Protein AF-A0A7J7N6B2-F1 (afdb_monomer)

Radius of gyration: 15.83 Å; Cα contacts (8 Å, |Δi|>4): 135; chains: 1; bounding box: 40×40×32 Å

pLDDT: mean 85.37, std 15.85, range [41.22, 98.69]

Structure (mmCIF, N/CA/C/O backbone):
data_AF-A0A7J7N6B2-F1
#
_entry.id   AF-A0A7J7N6B2-F1
#
loop_
_atom_site.group_PDB
_atom_site.id
_atom_site.type_symbol
_atom_site.label_atom_id
_atom_site.label_alt_id
_atom_site.label_comp_id
_atom_site.label_asym_id
_atom_site.label_entity_id
_atom_site.label_seq_id
_atom_site.pdbx_PDB_ins_code
_atom_site.Cartn_x
_atom_site.Cartn_y
_atom_site.Cartn_z
_atom_site.occupancy
_atom_site.B_iso_or_equiv
_atom_site.auth_seq_id
_atom_site.auth_comp_id
_atom_site.auth_asym_id
_atom_site.auth_atom_id
_atom_site.pdbx_PDB_model_num
ATOM 1 N N . MET A 1 1 ? -21.012 14.924 13.906 1.00 46.62 1 MET A N 1
ATOM 2 C CA . MET A 1 1 ? -20.187 15.371 12.763 1.00 46.62 1 MET A CA 1
ATOM 3 C C . MET A 1 1 ? -19.975 14.175 11.852 1.00 46.62 1 MET A C 1
ATOM 5 O O . MET A 1 1 ? -19.450 13.176 12.322 1.00 46.62 1 MET A O 1
ATOM 9 N N . SER A 1 2 ? -20.446 14.226 10.605 1.00 48.72 2 SER A N 1
ATOM 10 C CA . SER A 1 2 ? -20.182 13.165 9.624 1.00 48.72 2 SER A CA 1
ATOM 11 C C . SER A 1 2 ? -18.727 13.282 9.172 1.00 48.72 2 SER A C 1
ATOM 13 O O . SER A 1 2 ? -18.414 14.107 8.318 1.00 48.72 2 SER A O 1
ATOM 15 N N . ALA A 1 3 ? -17.829 12.522 9.796 1.00 66.94 3 ALA A N 1
ATOM 16 C CA . ALA A 1 3 ? -16.445 12.423 9.351 1.00 66.94 3 ALA A CA 1
ATOM 17 C C . ALA A 1 3 ? -16.414 11.725 7.981 1.00 66.94 3 ALA A C 1
ATOM 19 O O . ALA A 1 3 ? -17.032 10.674 7.808 1.00 66.94 3 ALA A O 1
ATOM 20 N N . GLY A 1 4 ? -15.746 12.336 6.999 1.00 86.00 4 GLY A N 1
ATOM 21 C CA . GLY A 1 4 ? -15.615 11.778 5.653 1.00 86.00 4 GLY A CA 1
ATOM 22 C C . GLY A 1 4 ? -14.886 10.431 5.639 1.00 86.00 4 GLY A C 1
ATOM 23 O O . GLY A 1 4 ? -14.198 10.068 6.594 1.00 86.00 4 GLY A O 1
ATOM 24 N N . ILE A 1 5 ? -15.025 9.694 4.537 1.00 90.94 5 ILE A N 1
ATOM 25 C CA . ILE A 1 5 ? -14.280 8.450 4.318 1.00 90.94 5 ILE A CA 1
ATOM 26 C C . ILE A 1 5 ? -12.822 8.799 4.021 1.00 90.94 5 ILE A C 1
ATOM 28 O O . ILE A 1 5 ? -12.538 9.621 3.151 1.00 90.94 5 ILE A O 1
ATOM 32 N N . GLN A 1 6 ? -11.903 8.161 4.739 1.00 94.56 6 GLN A N 1
ATOM 33 C CA . GLN A 1 6 ? -10.462 8.337 4.567 1.00 94.56 6 GLN A CA 1
ATOM 34 C C . GLN A 1 6 ? -9.840 7.096 3.929 1.00 94.56 6 GLN A C 1
ATOM 36 O O . GLN A 1 6 ? -10.361 5.990 4.063 1.00 94.56 6 GLN A O 1
ATOM 41 N N . MET A 1 7 ? -8.697 7.261 3.269 1.00 97.69 7 MET A N 1
ATOM 42 C CA . MET A 1 7 ? -7.944 6.160 2.673 1.00 97.69 7 MET A CA 1
ATOM 43 C C . MET A 1 7 ? -6.481 6.229 3.109 1.00 97.69 7 MET A C 1
ATOM 45 O O . MET A 1 7 ? -5.879 7.300 3.068 1.00 97.69 7 MET A O 1
ATOM 49 N N . LEU A 1 8 ? -5.914 5.091 3.510 1.00 98.38 8 LEU A N 1
ATOM 50 C CA . LEU A 1 8 ? -4.501 4.961 3.865 1.00 98.38 8 LEU A CA 1
ATOM 51 C C . LEU A 1 8 ? -3.744 4.216 2.765 1.00 98.38 8 LEU A C 1
ATOM 53 O O . LEU A 1 8 ? -4.175 3.148 2.340 1.00 98.38 8 LEU A O 1
ATOM 57 N N . SER A 1 9 ? -2.607 4.766 2.337 1.00 98.25 9 SER A N 1
ATOM 58 C CA . SER A 1 9 ? -1.693 4.119 1.390 1.00 98.25 9 SER A CA 1
ATOM 59 C C . SER A 1 9 ? -1.021 2.894 2.007 1.00 98.25 9 SER A C 1
ATOM 61 O O . SER A 1 9 ? -0.585 2.931 3.160 1.00 98.25 9 SER A O 1
ATOM 63 N N . SER A 1 10 ? -0.828 1.842 1.212 1.00 96.69 10 SER A N 1
ATOM 64 C CA . SER A 1 10 ? 0.070 0.740 1.580 1.00 96.69 10 SER A CA 1
ATOM 65 C C . SER A 1 10 ? 1.491 1.238 1.886 1.00 96.69 10 SER A C 1
ATOM 67 O O . SER A 1 10 ? 2.121 0.734 2.809 1.00 96.69 10 SER A O 1
ATOM 69 N N . TRP A 1 11 ? 1.964 2.287 1.201 1.00 95.00 11 TRP A N 1
ATOM 70 C CA . TRP A 1 11 ? 3.284 2.917 1.387 1.00 95.00 11 TRP A CA 1
ATOM 71 C C . TRP A 1 11 ? 3.256 4.094 2.383 1.00 95.00 11 TRP A C 1
ATOM 73 O O . TRP A 1 11 ? 4.000 5.061 2.237 1.00 95.00 11 TRP A O 1
ATOM 83 N N . ALA A 1 12 ? 2.353 4.078 3.361 1.00 96.31 12 ALA A N 1
ATOM 84 C CA . ALA A 1 12 ? 2.279 5.139 4.359 1.00 96.31 12 ALA A CA 1
ATOM 85 C C . ALA A 1 12 ? 3.466 5.119 5.341 1.00 96.31 12 ALA A C 1
ATOM 87 O O . ALA A 1 12 ? 3.995 4.064 5.692 1.00 96.31 12 ALA A O 1
ATOM 88 N N . THR A 1 13 ? 3.818 6.305 5.842 1.00 95.56 13 THR A N 1
ATOM 89 C CA . THR A 1 13 ? 4.788 6.521 6.933 1.00 95.56 13 THR A CA 1
ATOM 90 C C . THR A 1 13 ? 4.168 6.386 8.330 1.00 95.56 13 THR A C 1
ATOM 92 O O . THR A 1 13 ? 4.822 6.624 9.346 1.00 95.56 13 THR A O 1
ATOM 95 N N . SER A 1 14 ? 2.901 5.979 8.387 1.00 96.19 14 SER A N 1
ATOM 96 C CA . SER A 1 14 ? 2.189 5.542 9.586 1.00 96.19 14 SER A CA 1
ATOM 97 C C . SER A 1 14 ? 1.486 4.230 9.274 1.00 96.19 14 SER A C 1
ATOM 99 O O . SER A 1 14 ? 0.913 4.084 8.190 1.00 96.19 14 SER A O 1
ATOM 101 N N . ASN A 1 15 ? 1.555 3.265 10.186 1.00 97.25 15 ASN A N 1
ATOM 102 C CA . ASN A 1 15 ? 0.923 1.967 9.964 1.00 97.25 15 ASN A CA 1
ATOM 103 C C . ASN A 1 15 ? -0.584 1.990 10.276 1.00 97.25 15 ASN A C 1
ATOM 105 O O . ASN A 1 15 ? -1.116 2.950 10.838 1.00 97.25 15 ASN A O 1
ATOM 109 N N . VAL A 1 16 ? -1.292 0.930 9.876 1.00 97.94 16 VAL A N 1
ATOM 110 C CA . VAL A 1 16 ? -2.747 0.814 10.080 1.00 97.94 16 VAL A CA 1
ATOM 111 C C . VAL A 1 16 ? -3.153 0.911 11.555 1.00 97.94 16 VAL A C 1
ATOM 113 O O . VAL A 1 16 ? -4.203 1.478 11.848 1.00 97.94 16 VAL A O 1
ATOM 116 N N . GLU A 1 17 ? -2.332 0.416 12.483 1.00 97.69 17 GLU A N 1
ATOM 117 C CA . GLU A 1 17 ? -2.604 0.457 13.922 1.00 97.69 17 GLU A CA 1
ATOM 118 C C . GLU A 1 17 ? -2.451 1.875 14.496 1.00 97.69 17 GLU A C 1
ATOM 120 O O . GLU A 1 17 ? -3.323 2.348 15.226 1.00 97.69 17 GLU A O 1
ATOM 125 N N . GLU A 1 18 ? -1.385 2.586 14.118 1.00 97.50 18 GLU A N 1
ATOM 126 C CA . GLU A 1 18 ? -1.154 3.993 14.468 1.00 97.50 18 GLU A CA 1
ATOM 127 C C . GLU A 1 18 ? -2.276 4.884 13.930 1.00 97.50 18 GLU A C 1
ATOM 129 O O . GLU A 1 18 ? -2.780 5.753 14.633 1.00 97.50 18 GLU A O 1
ATOM 134 N N . VAL A 1 19 ? -2.715 4.658 12.691 1.00 97.50 19 VAL A N 1
ATOM 135 C CA . VAL A 1 19 ? -3.803 5.445 12.099 1.00 97.50 19 VAL A CA 1
ATOM 136 C C . VAL A 1 19 ? -5.141 5.130 12.766 1.00 97.50 19 VAL A C 1
ATOM 138 O O . VAL A 1 19 ? -5.930 6.046 13.010 1.00 97.50 19 VAL A O 1
ATOM 141 N N . ALA A 1 20 ? -5.413 3.868 13.099 1.00 96.75 20 ALA A N 1
ATOM 142 C CA . ALA A 1 20 ? -6.628 3.489 13.814 1.00 96.75 20 ALA A CA 1
ATOM 143 C C . ALA A 1 20 ? -6.685 4.078 15.235 1.00 96.75 20 ALA A C 1
ATOM 145 O O . ALA A 1 20 ? -7.765 4.471 15.682 1.00 96.75 20 ALA A O 1
ATOM 146 N N . SER A 1 21 ? -5.542 4.208 15.918 1.00 97.50 21 SER A N 1
ATOM 147 C CA . SER A 1 21 ? -5.477 4.744 17.286 1.00 97.50 21 SER A CA 1
ATOM 148 C C . SER A 1 21 ? -5.820 6.237 17.389 1.00 97.50 21 SER A C 1
ATOM 150 O O . SER A 1 21 ? -6.186 6.703 18.465 1.00 97.50 21 SER A O 1
ATOM 152 N N . THR A 1 22 ? -5.801 6.975 16.271 1.00 96.50 22 THR A N 1
ATOM 153 C CA . THR A 1 22 ? -6.203 8.397 16.219 1.00 96.50 22 THR A CA 1
ATOM 154 C C . THR A 1 22 ? -7.676 8.636 16.557 1.00 96.50 22 THR A C 1
ATOM 156 O O . THR A 1 22 ? -8.064 9.764 16.857 1.00 96.50 22 THR A O 1
ATOM 159 N N . GLY A 1 23 ? -8.508 7.591 16.511 1.00 93.69 23 GLY A N 1
ATOM 160 C CA . GLY A 1 23 ? -9.911 7.652 16.903 1.00 93.69 23 GLY A CA 1
ATOM 161 C C . GLY A 1 23 ? -10.846 6.913 15.943 1.00 93.69 23 GLY A C 1
ATOM 162 O O . GLY A 1 23 ? -10.410 6.329 14.942 1.00 93.69 23 GLY A O 1
ATOM 163 N N . PRO A 1 24 ? -12.158 6.928 16.221 1.00 92.75 24 PRO A N 1
ATOM 164 C CA . PRO A 1 24 ? -13.149 6.288 15.365 1.00 92.75 24 PRO A CA 1
ATOM 165 C C . PRO A 1 24 ? -13.249 6.986 14.000 1.00 92.75 24 PRO A C 1
ATOM 167 O O . PRO A 1 24 ? -13.154 8.206 13.899 1.00 92.75 24 PRO A O 1
ATOM 170 N N . GLY A 1 25 ? -13.472 6.210 12.939 1.00 92.81 25 GLY A N 1
ATOM 171 C CA . GLY A 1 25 ? -13.642 6.735 11.583 1.00 92.81 25 GLY A CA 1
ATOM 172 C C . GLY A 1 25 ? -13.770 5.628 10.539 1.00 92.81 25 GLY A C 1
ATOM 173 O O . GLY A 1 25 ? -13.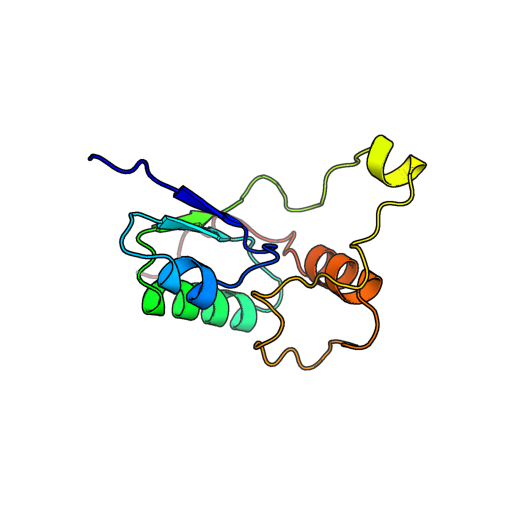299 4.509 10.750 1.00 92.81 25 GLY A O 1
ATOM 174 N N . ILE A 1 26 ? -14.411 5.934 9.408 1.00 96.12 26 ILE A N 1
ATOM 175 C CA . ILE A 1 26 ? -14.470 5.019 8.261 1.00 96.12 26 ILE A CA 1
ATOM 176 C C . ILE A 1 26 ? -13.186 5.190 7.452 1.00 96.12 26 ILE A C 1
ATOM 178 O O . ILE A 1 26 ? -12.927 6.260 6.898 1.00 96.12 26 ILE A O 1
ATOM 182 N N . ARG A 1 27 ? -12.387 4.122 7.382 1.00 97.69 27 ARG A N 1
ATOM 183 C CA . ARG A 1 27 ? -11.097 4.110 6.689 1.00 97.69 27 ARG A CA 1
ATOM 184 C C . ARG A 1 27 ? -11.021 2.959 5.702 1.00 97.69 27 ARG A C 1
ATOM 186 O O . ARG A 1 27 ? -11.399 1.837 6.040 1.00 97.69 27 ARG A O 1
ATOM 193 N N . PHE A 1 28 ? -10.513 3.225 4.508 1.00 98.50 28 PHE A N 1
ATOM 194 C CA . PHE A 1 28 ? -10.171 2.224 3.501 1.00 98.50 28 PHE A CA 1
ATOM 195 C C . PHE A 1 28 ? -8.659 2.054 3.432 1.00 98.50 28 PHE A C 1
ATOM 197 O O . PHE A 1 28 ? -7.905 2.997 3.675 1.00 98.50 28 PHE A O 1
ATOM 204 N N . PHE A 1 29 ? -8.212 0.843 3.127 1.00 98.69 29 PHE A N 1
ATOM 205 C CA . PHE A 1 29 ? -6.797 0.551 2.962 1.00 98.69 29 PHE A CA 1
ATOM 206 C C . PHE A 1 29 ? -6.499 0.360 1.479 1.00 98.69 29 PHE A C 1
ATOM 208 O O . PH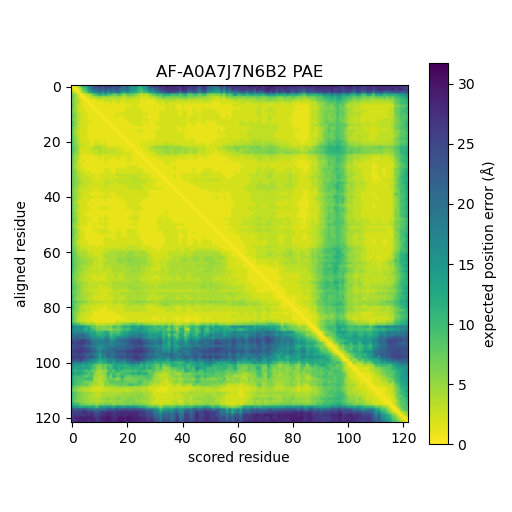E A 1 29 ? -7.037 -0.546 0.843 1.00 98.69 29 PHE A O 1
ATOM 215 N N . GLN A 1 30 ? -5.681 1.243 0.914 1.00 98.50 30 GLN A N 1
ATOM 216 C CA . GLN A 1 30 ? -5.188 1.0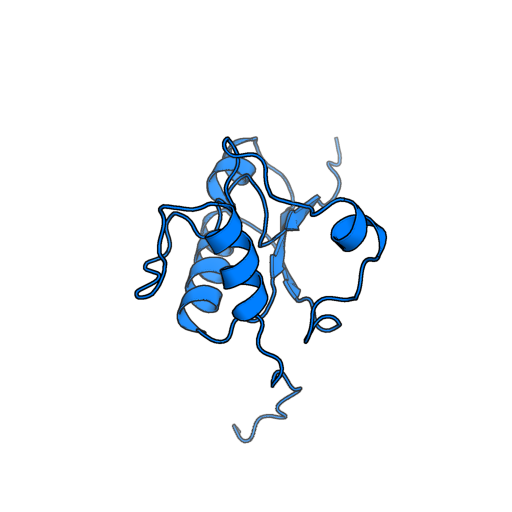91 -0.447 1.00 98.50 30 GLN A CA 1
ATOM 217 C C . GLN A 1 30 ? -4.128 -0.009 -0.479 1.00 98.50 30 GLN A C 1
ATOM 219 O O . GLN A 1 30 ? -3.235 -0.042 0.366 1.00 98.50 30 GLN A O 1
ATOM 224 N N . LEU A 1 31 ? -4.212 -0.893 -1.472 1.00 97.88 31 LEU A N 1
ATOM 225 C CA . LEU A 1 31 ? -3.351 -2.067 -1.579 1.00 97.88 31 LEU A CA 1
ATOM 226 C C . LEU A 1 31 ? -2.809 -2.248 -3.003 1.00 97.88 31 LEU A C 1
ATOM 228 O O . LEU A 1 31 ? -3.576 -2.292 -3.965 1.00 97.88 31 LEU A O 1
ATOM 232 N N . TYR A 1 32 ? -1.490 -2.425 -3.120 1.00 95.19 32 TYR A N 1
ATOM 233 C CA . TYR A 1 32 ? -0.868 -3.065 -4.282 1.00 95.19 32 TYR A CA 1
ATOM 234 C C . TYR A 1 32 ? -0.801 -4.578 -4.067 1.00 95.19 32 TYR A C 1
ATOM 236 O O . TYR A 1 32 ? -0.582 -5.044 -2.947 1.00 95.19 32 TYR A O 1
ATOM 244 N N . VAL A 1 33 ? -0.917 -5.354 -5.145 1.00 93.25 33 VAL A N 1
ATOM 245 C CA . VAL A 1 33 ? -0.584 -6.781 -5.089 1.00 93.25 33 VAL A CA 1
ATOM 246 C C . VAL A 1 33 ? 0.926 -6.943 -5.241 1.00 93.25 33 VAL A C 1
ATOM 248 O O . VAL A 1 33 ? 1.497 -6.623 -6.285 1.00 93.25 33 VAL A O 1
ATOM 251 N N . TYR A 1 34 ? 1.569 -7.448 -4.191 1.00 91.75 34 TYR A N 1
ATOM 252 C CA . TYR A 1 34 ? 2.997 -7.756 -4.172 1.00 91.75 34 TYR A CA 1
ATOM 253 C C . TYR A 1 34 ? 3.259 -9.201 -4.602 1.00 91.75 34 TYR A C 1
ATOM 255 O O . TYR A 1 34 ? 2.418 -10.072 -4.377 1.00 91.75 34 TYR A O 1
ATOM 263 N N . LYS A 1 35 ? 4.427 -9.463 -5.203 1.00 89.94 35 LYS A N 1
ATOM 264 C CA . LYS A 1 35 ? 4.885 -10.790 -5.650 1.00 89.94 35 LYS A CA 1
ATOM 265 C C . LYS A 1 35 ? 4.771 -11.817 -4.532 1.00 89.94 35 LYS A C 1
ATOM 267 O O . LYS A 1 35 ? 4.161 -12.862 -4.738 1.00 89.94 35 LYS A O 1
ATOM 272 N N . ASP A 1 36 ? 5.283 -11.480 -3.352 1.00 88.75 36 ASP A N 1
ATOM 273 C CA . ASP A 1 36 ? 5.034 -12.266 -2.154 1.00 88.75 36 ASP A CA 1
ATOM 274 C C . ASP A 1 36 ? 3.587 -12.059 -1.678 1.00 88.75 36 ASP A C 1
ATOM 276 O O . ASP A 1 36 ? 3.202 -11.001 -1.169 1.00 88.75 36 ASP A O 1
ATOM 280 N N . ARG A 1 37 ? 2.762 -13.094 -1.852 1.00 90.81 37 ARG A N 1
ATOM 281 C CA . ARG A 1 37 ? 1.361 -13.082 -1.420 1.00 90.81 37 ARG A CA 1
ATOM 282 C C . ARG A 1 37 ? 1.209 -13.153 0.095 1.00 90.81 37 ARG A C 1
ATOM 284 O O . ARG A 1 37 ? 0.182 -12.696 0.592 1.00 90.81 37 ARG A O 1
ATOM 291 N N . ASN A 1 38 ? 2.206 -13.643 0.830 1.00 90.94 38 ASN A N 1
ATOM 292 C CA . ASN A 1 38 ? 2.191 -13.622 2.290 1.00 90.94 38 ASN A CA 1
ATOM 293 C C . ASN A 1 38 ? 2.175 -12.177 2.808 1.00 90.94 38 ASN A C 1
ATOM 295 O O . ASN A 1 38 ? 1.367 -11.848 3.673 1.00 90.94 38 ASN A O 1
ATOM 299 N N . VAL A 1 39 ? 2.957 -11.280 2.196 1.00 90.75 39 VAL A N 1
ATOM 300 C CA . VAL A 1 39 ? 2.926 -9.834 2.491 1.00 90.75 39 VAL A CA 1
ATOM 301 C C . VAL A 1 39 ? 1.528 -9.259 2.287 1.00 90.75 39 VAL A C 1
ATOM 303 O O . VAL A 1 39 ? 0.998 -8.586 3.168 1.00 90.75 39 VAL A O 1
ATOM 306 N N . VAL A 1 40 ? 0.895 -9.564 1.150 1.00 94.12 40 VAL A N 1
ATOM 307 C CA . VAL A 1 40 ? -0.468 -9.103 0.840 1.00 94.12 40 VAL A CA 1
ATOM 308 C C . VAL A 1 40 ? -1.465 -9.596 1.895 1.00 94.12 40 VAL A C 1
ATOM 310 O O . VAL A 1 40 ? -2.245 -8.804 2.422 1.00 94.12 40 VAL A O 1
ATOM 313 N N . ILE A 1 41 ? -1.406 -10.883 2.253 1.00 95.06 41 ILE A N 1
ATOM 314 C CA . ILE A 1 41 ? -2.269 -11.492 3.275 1.00 95.06 41 ILE A CA 1
ATOM 315 C C . ILE A 1 41 ? -2.057 -10.826 4.639 1.00 95.06 41 ILE A C 1
ATOM 317 O O . ILE A 1 41 ? -3.029 -10.509 5.327 1.00 95.06 41 ILE A O 1
ATOM 321 N N . GLN A 1 42 ? -0.807 -10.592 5.044 1.00 95.75 42 GLN A N 1
ATOM 322 C CA . GLN A 1 42 ? -0.497 -9.953 6.321 1.00 95.75 42 GLN A CA 1
ATOM 323 C C . GLN A 1 42 ? -1.005 -8.509 6.371 1.00 95.75 42 GLN A C 1
ATOM 325 O O . GLN A 1 42 ? -1.604 -8.120 7.374 1.00 95.75 42 GLN A O 1
ATOM 330 N N . LEU A 1 43 ? -0.837 -7.738 5.292 1.00 96.62 43 LEU A N 1
ATOM 331 C CA . LEU A 1 43 ? -1.349 -6.370 5.187 1.00 96.62 43 LEU A CA 1
ATOM 332 C C . LEU A 1 43 ? -2.878 -6.316 5.283 1.00 96.62 43 LEU A C 1
ATOM 334 O O . LEU A 1 43 ? -3.409 -5.533 6.068 1.00 96.62 43 LEU A O 1
ATOM 338 N N . VAL A 1 44 ? -3.587 -7.177 4.543 1.00 97.88 44 VAL A N 1
ATOM 339 C CA . VAL A 1 44 ? -5.058 -7.257 4.597 1.00 97.88 44 VAL A CA 1
ATOM 340 C C . VAL A 1 44 ? -5.522 -7.614 6.007 1.00 97.88 44 VAL A C 1
ATOM 342 O O . VAL A 1 44 ? -6.328 -6.890 6.584 1.00 97.88 44 VAL A O 1
ATOM 345 N N . ARG A 1 45 ? -4.943 -8.656 6.615 1.00 97.81 45 ARG A N 1
ATOM 346 C CA . ARG A 1 45 ? -5.290 -9.068 7.984 1.00 97.81 45 ARG A CA 1
ATOM 347 C C . ARG A 1 45 ? -5.006 -7.974 9.016 1.00 97.81 45 ARG A C 1
ATOM 349 O O . ARG A 1 45 ? -5.743 -7.852 9.992 1.00 97.81 45 ARG A O 1
ATOM 356 N N . ARG A 1 46 ? -3.932 -7.193 8.847 1.00 97.69 46 ARG A N 1
ATOM 357 C CA . ARG A 1 46 ? -3.634 -6.042 9.718 1.00 97.69 46 ARG A CA 1
ATOM 358 C C . ARG A 1 46 ? -4.678 -4.940 9.554 1.00 97.69 46 ARG A C 1
ATOM 360 O O . ARG A 1 46 ? -5.192 -4.463 10.560 1.00 97.69 46 ARG A O 1
ATOM 367 N N . ALA A 1 47 ? -5.040 -4.589 8.321 1.00 98.25 47 ALA A N 1
ATOM 368 C CA . ALA A 1 47 ? -6.081 -3.599 8.051 1.00 98.25 47 ALA A CA 1
ATOM 369 C C . ALA A 1 47 ? -7.442 -4.023 8.637 1.00 98.25 47 ALA A C 1
ATOM 371 O O . ALA A 1 47 ? -8.102 -3.222 9.301 1.00 98.25 47 ALA A O 1
ATOM 372 N N . GLU A 1 48 ? -7.828 -5.291 8.469 1.00 98.38 48 GLU A N 1
ATOM 373 C CA . GLU A 1 48 ? -9.041 -5.867 9.066 1.00 98.38 48 GLU A CA 1
ATOM 374 C C . GLU A 1 48 ? -9.031 -5.754 10.596 1.00 98.38 48 GLU A C 1
ATOM 376 O O . GLU A 1 48 ? -9.975 -5.218 11.179 1.00 98.38 48 GLU A O 1
ATOM 381 N N . ARG A 1 49 ? -7.944 -6.184 11.258 1.00 98.25 49 ARG A N 1
ATOM 382 C CA . ARG A 1 49 ? -7.796 -6.070 12.723 1.00 98.25 49 ARG A CA 1
ATOM 383 C C . ARG A 1 49 ? -7.816 -4.623 13.215 1.00 98.25 49 ARG A C 1
ATOM 385 O O . ARG A 1 49 ? -8.336 -4.362 14.293 1.00 98.25 49 ARG A O 1
ATOM 392 N N . ALA A 1 50 ? -7.284 -3.691 12.428 1.00 97.81 50 ALA A N 1
ATOM 393 C CA . ALA A 1 50 ? -7.310 -2.258 12.714 1.00 97.81 50 ALA A CA 1
ATOM 394 C C . ALA A 1 50 ? -8.678 -1.599 12.419 1.00 97.81 50 ALA A C 1
ATOM 396 O O . ALA A 1 50 ? -8.843 -0.394 12.604 1.00 97.81 50 ALA A O 1
ATOM 397 N N . GLY A 1 51 ? -9.676 -2.367 11.968 1.00 97.81 51 GLY A N 1
ATOM 398 C CA . GLY A 1 51 ? -11.049 -1.899 11.781 1.00 97.81 51 GLY A CA 1
ATOM 399 C C . GLY A 1 51 ? -11.306 -1.156 10.468 1.00 97.81 51 GLY A C 1
ATOM 400 O O . GLY A 1 51 ? -12.349 -0.500 10.347 1.00 97.81 51 GLY A O 1
ATOM 401 N N . PHE A 1 52 ? -10.402 -1.261 9.488 1.00 98.38 52 PHE A N 1
ATOM 402 C CA . PHE A 1 52 ? -10.608 -0.718 8.144 1.00 98.38 52 PHE A CA 1
ATOM 403 C C . PHE A 1 52 ? -11.802 -1.402 7.467 1.00 98.38 52 PHE A C 1
ATOM 405 O O . PHE A 1 52 ? -12.085 -2.577 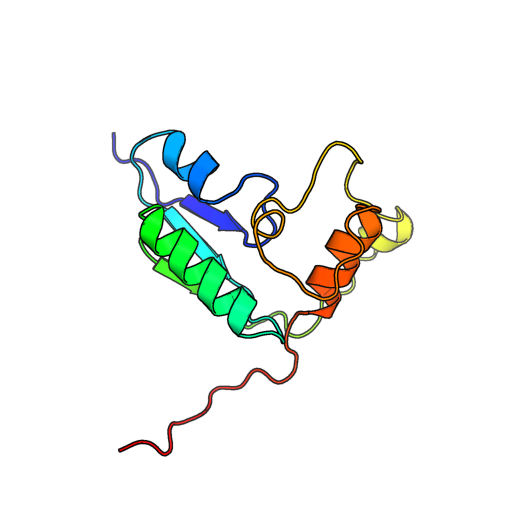7.691 1.00 98.38 52 PHE A O 1
ATOM 412 N N . LYS A 1 53 ? -12.550 -0.637 6.668 1.00 98.00 53 LYS A N 1
ATOM 413 C CA . LYS A 1 53 ? -13.877 -1.026 6.165 1.00 98.00 53 LYS A CA 1
ATOM 414 C C . LYS A 1 53 ? -13.892 -1.502 4.720 1.00 98.00 53 LYS A C 1
ATOM 416 O O . LYS A 1 53 ? -14.879 -2.096 4.304 1.00 98.00 53 LYS A O 1
ATOM 421 N N . ALA A 1 54 ? -12.829 -1.247 3.967 1.00 98.19 54 ALA A N 1
ATOM 422 C CA . ALA A 1 54 ? -12.680 -1.756 2.612 1.00 98.19 54 ALA A CA 1
ATOM 423 C C . ALA A 1 54 ? -11.211 -1.782 2.189 1.00 98.19 54 ALA A C 1
ATOM 425 O O . ALA A 1 54 ? -10.372 -1.071 2.755 1.00 98.19 54 ALA A O 1
ATOM 426 N N . ILE A 1 55 ? -10.944 -2.557 1.139 1.00 98.44 55 ILE A N 1
ATOM 427 C C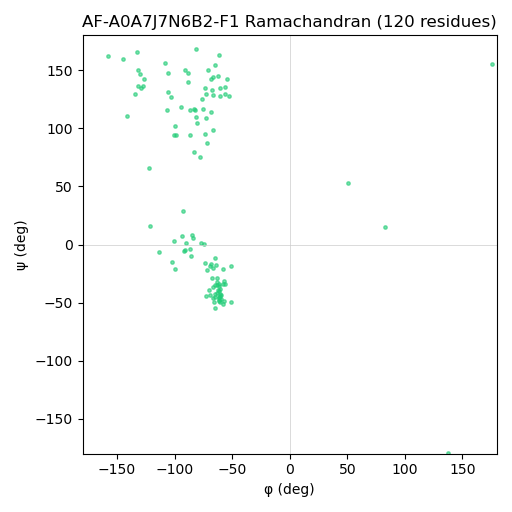A . ILE A 1 55 ? -9.688 -2.540 0.397 1.00 98.44 55 ILE A CA 1
ATOM 428 C C . ILE A 1 55 ? -9.901 -1.776 -0.910 1.00 98.44 55 ILE A C 1
ATOM 430 O O . ILE A 1 55 ? -10.793 -2.105 -1.690 1.00 98.44 55 ILE A O 1
ATOM 434 N N . ALA A 1 56 ? -9.060 -0.777 -1.159 1.00 98.25 56 ALA A N 1
ATOM 435 C CA . ALA A 1 56 ? -8.971 -0.087 -2.439 1.00 98.25 56 ALA A CA 1
ATOM 436 C C . ALA A 1 56 ? -7.787 -0.663 -3.228 1.00 98.25 56 ALA A C 1
ATOM 438 O O . ALA A 1 56 ? -6.637 -0.270 -3.032 1.00 98.25 56 ALA A O 1
ATOM 439 N N . LEU A 1 57 ? -8.056 -1.647 -4.086 1.00 97.81 57 LEU A N 1
ATOM 440 C CA . LEU A 1 57 ? -7.009 -2.316 -4.855 1.00 97.81 57 LEU A CA 1
ATOM 441 C C . LEU A 1 57 ? -6.537 -1.442 -6.024 1.00 97.81 57 LEU A C 1
ATOM 443 O O . LEU A 1 57 ? -7.332 -1.051 -6.876 1.00 97.81 57 LEU A O 1
ATOM 447 N N . THR A 1 58 ? -5.232 -1.188 -6.099 1.00 96.38 58 THR A N 1
ATOM 448 C CA . THR A 1 58 ? -4.626 -0.467 -7.223 1.00 96.38 58 THR A CA 1
ATOM 449 C C . THR A 1 58 ? -4.281 -1.433 -8.352 1.00 96.38 58 THR A C 1
ATOM 451 O O . THR A 1 58 ? -3.436 -2.311 -8.189 1.00 96.38 58 THR A O 1
ATOM 454 N N . VAL A 1 59 ? -4.935 -1.256 -9.504 1.00 95.62 59 VAL A N 1
ATOM 455 C CA . VAL A 1 59 ? -4.824 -2.140 -10.684 1.00 95.62 59 VAL A CA 1
ATOM 456 C C . VAL A 1 59 ? -4.167 -1.475 -11.901 1.00 95.62 59 VAL A C 1
ATOM 458 O O . VAL A 1 59 ? -3.889 -2.143 -12.891 1.00 95.62 59 VAL A O 1
ATOM 461 N N . ASP A 1 60 ? -3.896 -0.172 -11.838 1.00 94.62 60 ASP A N 1
ATOM 462 C CA . ASP A 1 60 ? -3.329 0.629 -12.934 1.00 94.62 60 ASP A CA 1
ATOM 463 C C . ASP A 1 60 ? -1.790 0.708 -12.919 1.00 94.62 60 ASP A C 1
ATOM 465 O O . ASP A 1 60 ? -1.179 1.244 -13.842 1.00 94.62 60 ASP A O 1
ATOM 469 N N . THR A 1 61 ? -1.152 0.158 -11.884 1.00 91.56 61 THR A N 1
ATOM 470 C CA . THR A 1 61 ? 0.285 0.307 -11.630 1.00 91.56 61 THR A CA 1
ATOM 471 C C . THR A 1 61 ? 0.977 -1.063 -11.578 1.00 91.56 61 THR A C 1
ATOM 473 O O . THR A 1 61 ? 1.498 -1.452 -10.536 1.00 91.56 61 THR A O 1
ATOM 476 N N . PRO A 1 62 ? 1.039 -1.837 -12.679 1.00 88.62 62 PRO A N 1
ATOM 477 C CA . PRO A 1 62 ? 1.908 -3.017 -12.734 1.00 88.62 62 PRO A CA 1
ATOM 478 C C . PRO A 1 62 ? 3.391 -2.601 -12.717 1.00 88.62 62 PRO A C 1
ATOM 480 O O . PRO A 1 62 ? 4.263 -3.320 -12.231 1.00 88.62 62 PRO A O 1
ATOM 483 N N . ARG A 1 63 ? 3.703 -1.409 -13.237 1.00 87.88 63 ARG A N 1
ATOM 484 C CA . ARG A 1 63 ? 5.015 -0.759 -13.161 1.00 87.88 63 ARG A CA 1
ATOM 485 C C . ARG A 1 63 ? 4.822 0.669 -12.681 1.00 87.88 63 ARG A C 1
ATOM 487 O O . ARG A 1 63 ? 3.839 1.302 -13.052 1.00 87.88 63 ARG A O 1
ATOM 494 N N . LEU A 1 64 ? 5.782 1.187 -11.918 1.00 87.00 64 LEU A N 1
ATOM 495 C CA . LEU A 1 64 ? 5.793 2.608 -11.586 1.00 87.00 64 LEU A CA 1
ATOM 496 C C . LEU A 1 64 ? 5.903 3.447 -12.864 1.00 87.00 64 LEU A C 1
ATOM 498 O O . LEU A 1 64 ? 6.723 3.158 -13.740 1.00 87.00 64 LEU A O 1
ATOM 502 N N . GLY A 1 65 ? 5.082 4.493 -12.946 1.00 86.00 65 GLY A N 1
ATOM 503 C CA . GLY A 1 65 ? 5.169 5.485 -14.011 1.00 86.00 65 GLY A CA 1
ATOM 504 C C . GLY A 1 65 ? 6.484 6.267 -13.957 1.00 86.00 65 GLY A C 1
ATOM 505 O O . GLY A 1 65 ? 7.101 6.424 -12.902 1.00 86.00 65 GLY A O 1
ATOM 506 N N . ARG A 1 66 ? 6.910 6.792 -15.108 1.00 90.44 66 ARG A N 1
ATOM 507 C CA . ARG A 1 66 ? 8.112 7.625 -15.211 1.00 90.44 66 ARG A CA 1
ATO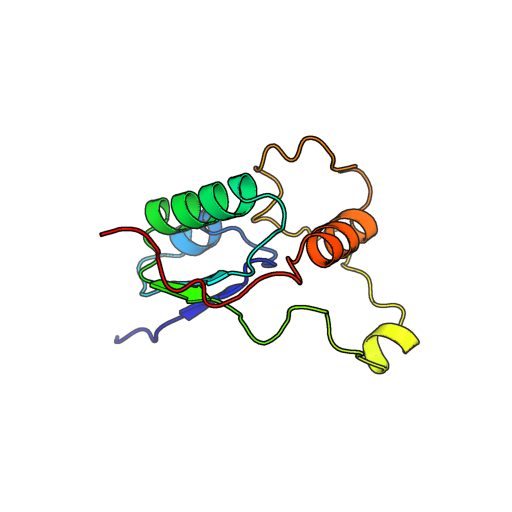M 508 C C . ARG A 1 66 ? 7.794 9.059 -14.778 1.00 90.44 66 ARG A C 1
ATOM 510 O O . ARG A 1 66 ? 7.194 9.812 -15.534 1.00 90.44 66 ARG A O 1
ATOM 517 N N . ARG A 1 67 ? 8.223 9.442 -13.575 1.00 90.06 67 ARG A N 1
ATOM 518 C CA . ARG A 1 67 ? 8.075 10.804 -13.037 1.00 90.06 67 ARG A CA 1
ATOM 519 C C . ARG A 1 67 ? 9.385 11.569 -13.212 1.00 90.06 67 ARG A C 1
ATOM 521 O O . ARG A 1 67 ? 10.342 11.345 -12.479 1.00 90.06 67 ARG A O 1
ATOM 528 N N . GLU A 1 68 ? 9.454 12.443 -14.213 1.00 93.25 68 GLU A N 1
ATOM 529 C CA . GLU A 1 68 ? 10.714 13.105 -14.596 1.00 93.25 68 GLU A CA 1
ATOM 530 C C . GLU A 1 68 ? 11.287 14.003 -13.496 1.00 93.25 68 GLU A C 1
ATOM 532 O O . GLU A 1 68 ? 12.503 14.046 -13.316 1.00 93.25 68 GLU A O 1
ATOM 537 N N . ALA A 1 69 ? 10.420 14.664 -12.726 1.00 94.88 69 ALA A N 1
ATOM 538 C CA . ALA A 1 69 ? 10.829 15.473 -11.583 1.00 94.88 69 ALA A CA 1
ATOM 539 C C . ALA A 1 69 ? 11.537 14.628 -10.509 1.00 94.88 69 ALA A C 1
ATOM 541 O O . ALA A 1 69 ? 12.617 15.006 -10.062 1.00 94.88 69 ALA A O 1
ATOM 542 N N . ASP A 1 70 ? 10.989 13.458 -10.160 1.00 89.94 70 ASP A N 1
ATOM 543 C CA . ASP A 1 70 ? 11.580 12.549 -9.166 1.00 89.94 70 ASP A CA 1
ATOM 544 C C . ASP A 1 70 ? 12.959 12.051 -9.622 1.00 89.94 70 ASP A C 1
ATOM 546 O O . ASP A 1 70 ? 13.897 11.988 -8.827 1.00 89.94 70 ASP A O 1
ATOM 550 N N . ILE A 1 71 ? 13.109 11.762 -10.921 1.00 87.75 71 ILE A N 1
ATOM 551 C CA . ILE A 1 71 ? 14.387 11.354 -11.525 1.00 87.75 71 ILE A CA 1
ATOM 552 C C . ILE A 1 71 ? 15.400 12.504 -11.470 1.00 87.75 71 ILE A C 1
ATOM 554 O O . ILE A 1 71 ? 16.530 12.310 -11.021 1.00 87.75 71 ILE A O 1
ATOM 558 N N . LYS A 1 72 ? 15.004 13.708 -11.905 1.00 92.56 72 LYS A N 1
ATOM 559 C CA . LYS A 1 72 ? 15.871 14.897 -11.925 1.00 92.56 72 LYS A CA 1
ATOM 560 C C . LYS A 1 72 ? 16.340 15.277 -10.521 1.00 92.56 72 LYS A C 1
ATOM 562 O O . LYS A 1 72 ? 17.503 15.628 -10.341 1.00 92.56 72 LYS A O 1
ATOM 567 N N . ASN A 1 73 ? 15.448 15.165 -9.542 1.00 93.50 73 ASN A N 1
ATOM 568 C CA . ASN A 1 73 ? 15.709 15.523 -8.152 1.00 93.50 73 ASN A CA 1
ATOM 569 C C . ASN A 1 73 ? 16.337 14.381 -7.342 1.00 93.50 73 ASN A C 1
ATOM 571 O O . ASN A 1 73 ? 16.674 14.598 -6.182 1.00 93.50 73 ASN A O 1
ATOM 575 N N . ARG A 1 74 ? 16.502 13.186 -7.933 1.00 89.44 74 ARG A N 1
ATOM 576 C CA . ARG A 1 74 ? 16.987 11.972 -7.254 1.00 89.44 74 ARG A CA 1
ATOM 577 C C . ARG A 1 74 ? 16.208 11.705 -5.965 1.00 89.44 74 ARG A C 1
ATOM 579 O O . ARG A 1 74 ? 16.798 11.591 -4.894 1.00 89.44 74 ARG A O 1
ATOM 586 N N . PHE A 1 75 ? 14.880 11.666 -6.076 1.00 87.69 75 PHE A N 1
ATOM 587 C CA . PHE A 1 75 ? 14.004 11.520 -4.919 1.00 87.69 75 PHE A CA 1
ATOM 588 C C . PHE A 1 75 ? 14.394 10.302 -4.070 1.00 87.69 75 PHE A C 1
ATOM 590 O O . PHE A 1 75 ? 14.483 9.179 -4.570 1.00 87.69 75 PHE A O 1
ATOM 597 N N . ILE A 1 76 ? 14.583 10.547 -2.777 1.00 86.94 76 ILE A N 1
ATOM 598 C CA . ILE A 1 76 ? 14.788 9.541 -1.739 1.00 86.94 76 ILE A CA 1
ATOM 599 C C . ILE A 1 76 ? 13.862 9.860 -0.570 1.00 86.94 76 ILE A C 1
ATOM 601 O O . ILE A 1 76 ? 13.539 11.025 -0.323 1.00 86.94 76 ILE A O 1
ATOM 605 N N . LEU A 1 77 ? 13.443 8.827 0.156 1.00 86.38 77 LEU A N 1
ATOM 606 C CA . LEU A 1 77 ? 12.730 9.025 1.409 1.00 86.38 77 LEU A CA 1
ATOM 607 C C . LEU A 1 77 ? 13.702 9.639 2.442 1.00 86.38 77 LEU A C 1
ATOM 609 O O . LEU A 1 77 ? 14.835 9.162 2.538 1.00 86.38 77 LEU A O 1
ATOM 613 N N . PRO A 1 78 ? 13.313 10.694 3.185 1.00 88.50 78 PRO A N 1
ATOM 614 C CA . PRO A 1 78 ? 14.119 11.213 4.289 1.00 88.50 78 PRO A CA 1
ATOM 615 C C . PRO A 1 78 ? 14.450 10.116 5.310 1.00 88.50 78 PRO A C 1
ATOM 617 O O . PRO A 1 78 ? 13.587 9.303 5.623 1.00 88.50 78 PRO A O 1
ATOM 620 N N . SER A 1 79 ? 15.663 10.129 5.868 1.00 86.69 79 SER A N 1
ATOM 621 C CA . SER A 1 79 ? 16.189 9.056 6.737 1.00 86.69 79 SER A CA 1
ATOM 622 C C . SER A 1 79 ? 15.457 8.870 8.070 1.00 86.69 79 SER A C 1
ATOM 624 O O . SER A 1 79 ? 15.693 7.916 8.801 1.00 86.69 79 SER A O 1
ATOM 626 N N . ASN A 1 80 ? 14.592 9.811 8.439 1.00 87.44 80 ASN A N 1
ATOM 627 C CA . ASN A 1 80 ? 13.755 9.724 9.631 1.00 87.44 80 ASN A CA 1
ATOM 628 C C . ASN A 1 80 ? 12.360 9.141 9.339 1.00 87.44 80 ASN A C 1
ATOM 630 O O . ASN A 1 80 ? 11.493 9.189 10.212 1.00 87.44 80 ASN A O 1
ATOM 634 N N . LEU A 1 81 ? 12.113 8.655 8.118 1.00 88.94 81 LEU A N 1
ATOM 635 C CA . LEU A 1 81 ? 10.839 8.097 7.672 1.00 88.94 81 LEU A CA 1
ATOM 636 C C . LEU A 1 81 ? 11.040 6.696 7.081 1.00 88.94 81 LEU A C 1
ATOM 638 O O . LEU A 1 81 ? 11.992 6.454 6.350 1.00 88.94 81 LEU A O 1
ATOM 642 N N . SER A 1 82 ? 10.083 5.802 7.333 1.00 89.50 82 SER A N 1
ATOM 643 C CA . SER A 1 82 ? 10.030 4.439 6.788 1.00 89.50 82 SER A CA 1
ATOM 644 C C . SER A 1 82 ? 8.634 4.125 6.246 1.00 89.50 82 SER A 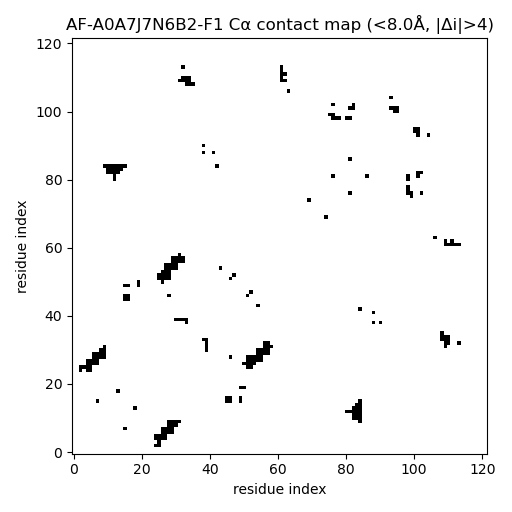C 1
ATOM 646 O O . SER A 1 82 ? 7.661 4.829 6.531 1.00 89.50 82 SER A O 1
ATOM 648 N N . LEU A 1 83 ? 8.507 3.047 5.467 1.00 92.44 83 LEU A N 1
ATOM 649 C CA . LEU A 1 83 ? 7.209 2.528 5.033 1.00 92.44 83 LEU A CA 1
ATOM 650 C C . LEU A 1 83 ? 6.626 1.627 6.133 1.00 92.44 83 LEU A C 1
ATOM 652 O O . LEU A 1 83 ? 6.686 0.402 6.050 1.00 92.44 83 LEU A O 1
ATOM 656 N N . LYS A 1 84 ? 6.039 2.236 7.167 1.00 93.69 84 LYS A N 1
ATOM 657 C CA . LYS A 1 84 ? 5.700 1.570 8.439 1.00 93.69 84 LYS A CA 1
ATOM 658 C C . LYS A 1 84 ? 4.775 0.354 8.354 1.00 93.69 84 LYS A C 1
ATOM 660 O O . LYS A 1 84 ? 4.753 -0.477 9.264 1.00 93.69 84 LYS A O 1
ATOM 665 N N . ASN A 1 85 ? 3.997 0.213 7.283 1.00 94.69 85 ASN A N 1
ATOM 666 C CA . ASN A 1 85 ? 3.204 -1.001 7.068 1.00 94.69 85 ASN A CA 1
ATOM 667 C C . ASN A 1 85 ? 4.077 -2.247 6.817 1.00 94.69 85 ASN A C 1
ATOM 669 O O . ASN A 1 85 ? 3.599 -3.357 7.039 1.00 94.69 85 ASN A O 1
ATOM 673 N N . PHE A 1 86 ? 5.339 -2.081 6.412 1.00 90.12 86 PHE A N 1
ATOM 674 C CA . PHE A 1 86 ? 6.274 -3.168 6.102 1.00 90.12 86 PHE A CA 1
ATOM 675 C C . PHE A 1 86 ? 7.259 -3.476 7.236 1.00 90.12 86 PHE A C 1
ATOM 677 O O . PHE A 1 86 ? 7.748 -4.599 7.297 1.00 90.12 86 PHE A O 1
ATOM 684 N N . ASP A 1 87 ? 7.492 -2.541 8.162 1.00 84.88 87 ASP A N 1
ATOM 685 C CA . ASP A 1 87 ? 8.495 -2.675 9.238 1.00 84.88 87 ASP A CA 1
ATOM 686 C C . ASP A 1 87 ? 8.288 -3.915 10.129 1.00 84.88 87 ASP A C 1
ATOM 688 O O . ASP A 1 87 ? 9.244 -4.494 10.639 1.00 84.88 87 ASP A O 1
ATOM 692 N N . VAL A 1 88 ? 7.032 -4.334 10.309 1.00 70.50 88 VAL A N 1
ATOM 693 C CA . VAL A 1 88 ? 6.630 -5.446 11.195 1.00 70.50 88 VAL A CA 1
ATOM 694 C C . VAL A 1 88 ? 6.381 -6.745 10.417 1.00 70.50 88 VAL A C 1
ATOM 696 O O . VAL A 1 88 ? 5.932 -7.736 10.987 1.00 70.50 88 VAL A O 1
ATOM 699 N N . LEU A 1 89 ? 6.608 -6.747 9.102 1.00 75.88 89 LEU A N 1
ATOM 700 C CA . LEU A 1 89 ? 6.426 -7.939 8.283 1.00 75.88 89 LEU A CA 1
ATOM 701 C C . LEU A 1 89 ? 7.724 -8.747 8.265 1.00 75.88 89 LEU A C 1
ATOM 703 O O . LEU A 1 89 ? 8.828 -8.196 8.182 1.00 75.88 89 LEU A O 1
ATOM 707 N N . ASP A 1 90 ? 7.579 -10.067 8.337 1.00 62.66 90 ASP A N 1
ATOM 708 C CA . ASP A 1 90 ? 8.702 -10.996 8.277 1.00 62.66 90 ASP A CA 1
ATOM 709 C C . ASP A 1 90 ? 9.146 -11.153 6.819 1.00 62.66 90 ASP A C 1
ATOM 711 O O . ASP A 1 90 ? 8.768 -12.074 6.098 1.00 62.66 90 ASP A O 1
ATOM 715 N N . LEU A 1 91 ? 9.838 -10.127 6.332 1.00 64.69 91 LEU A N 1
ATOM 716 C CA . LEU A 1 91 ? 10.354 -10.070 4.977 1.00 64.69 91 LEU A CA 1
ATOM 717 C C . LEU A 1 91 ? 11.725 -10.746 4.984 1.00 64.69 91 LEU A C 1
ATOM 719 O O . LEU A 1 91 ? 12.728 -10.091 5.270 1.00 64.69 91 LEU A O 1
ATOM 723 N N . GLU A 1 92 ? 11.754 -12.043 4.664 1.00 55.19 92 GLU A N 1
ATOM 724 C CA . GLU A 1 92 ? 12.954 -12.907 4.678 1.00 55.19 92 GLU A CA 1
ATOM 725 C C . GLU A 1 92 ? 14.157 -12.327 3.900 1.00 55.19 92 GLU A C 1
ATOM 727 O O . GLU A 1 92 ? 15.297 -12.725 4.123 1.00 55.19 92 GLU A O 1
ATOM 732 N N . THR A 1 93 ? 13.931 -11.363 3.001 1.00 53.28 93 THR A N 1
ATOM 733 C CA . THR A 1 93 ? 14.937 -10.811 2.078 1.00 53.28 93 THR A CA 1
ATOM 734 C C . THR A 1 93 ? 15.193 -9.303 2.189 1.00 53.28 93 THR A C 1
ATOM 736 O O . THR A 1 93 ? 15.766 -8.728 1.263 1.00 53.28 93 THR A O 1
ATOM 739 N N . MET A 1 94 ? 14.786 -8.616 3.263 1.00 52.78 94 MET A N 1
ATOM 740 C CA . MET A 1 94 ? 15.048 -7.170 3.368 1.00 52.78 94 MET A CA 1
ATOM 741 C C . MET A 1 94 ? 16.323 -6.825 4.131 1.00 52.78 94 MET A C 1
ATOM 743 O O . MET A 1 94 ? 16.417 -7.021 5.340 1.00 52.78 94 MET A O 1
ATOM 747 N N . ASP A 1 95 ? 17.254 -6.176 3.430 1.00 51.53 95 ASP A N 1
ATOM 748 C CA . ASP A 1 95 ? 18.254 -5.325 4.065 1.00 51.53 95 ASP A CA 1
ATOM 749 C C . ASP A 1 95 ? 17.543 -4.102 4.671 1.00 51.53 95 ASP A C 1
ATOM 751 O O . ASP A 1 95 ? 17.172 -3.152 3.978 1.00 51.53 95 ASP A O 1
ATOM 755 N N . ARG A 1 96 ? 17.287 -4.171 5.982 1.00 53.88 96 ARG A N 1
ATOM 756 C CA . ARG A 1 96 ? 16.597 -3.133 6.765 1.00 53.88 96 ARG A CA 1
ATOM 757 C C . ARG A 1 96 ? 17.477 -1.907 7.044 1.00 53.88 96 ARG A C 1
ATOM 759 O O . ARG A 1 96 ? 17.027 -0.999 7.732 1.00 53.88 96 ARG A O 1
ATOM 766 N N . THR A 1 97 ? 18.727 -1.882 6.573 1.00 46.81 97 THR A N 1
ATOM 767 C CA . THR A 1 97 ? 19.717 -0.873 6.988 1.00 46.81 97 THR A CA 1
ATOM 768 C C . THR A 1 97 ? 19.754 0.379 6.105 1.00 46.81 97 THR A C 1
ATOM 770 O O . THR A 1 97 ? 20.465 1.326 6.436 1.00 46.81 97 THR A O 1
ATOM 773 N N . ASN A 1 98 ? 18.987 0.428 5.005 1.00 50.44 98 ASN A N 1
ATOM 774 C CA . ASN A 1 98 ? 19.052 1.531 4.042 1.00 50.44 98 ASN A CA 1
ATOM 775 C C . ASN A 1 98 ? 17.655 1.919 3.501 1.00 50.44 98 ASN A C 1
ATOM 777 O O . ASN A 1 98 ? 17.054 1.174 2.727 1.00 50.44 98 ASN A O 1
ATOM 781 N N . ASP A 1 99 ? 17.133 3.099 3.864 1.00 52.59 99 ASP A N 1
ATOM 782 C CA . ASP A 1 99 ? 15.757 3.555 3.543 1.00 52.59 99 ASP A CA 1
ATOM 783 C C . ASP A 1 99 ? 15.487 3.720 2.035 1.00 52.59 99 ASP A C 1
ATOM 785 O O . ASP A 1 99 ? 14.369 3.508 1.541 1.00 52.59 99 ASP A O 1
ATOM 789 N N . SER A 1 100 ? 16.537 4.030 1.266 1.00 58.12 100 SER A N 1
ATOM 790 C CA . SER A 1 100 ? 16.501 3.994 -0.205 1.00 58.12 100 SER A CA 1
ATOM 791 C C . SER A 1 100 ? 16.246 2.575 -0.738 1.00 58.12 100 SER A C 1
ATOM 793 O O . SER A 1 100 ? 15.563 2.391 -1.755 1.00 58.12 100 SER A O 1
ATOM 795 N N . GLY A 1 101 ? 16.734 1.569 -0.009 1.00 60.69 101 GLY A N 1
ATOM 796 C CA . GLY A 1 101 ? 16.537 0.148 -0.251 1.00 60.69 101 GLY A CA 1
ATOM 797 C C . GLY A 1 101 ? 15.101 -0.286 0.006 1.00 60.69 101 GLY A C 1
ATOM 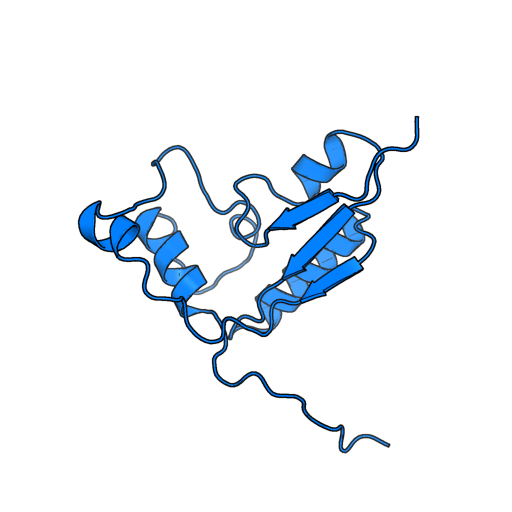798 O O . GLY A 1 101 ? 14.538 -0.959 -0.850 1.00 60.69 101 GLY A O 1
ATOM 799 N N . LEU A 1 102 ? 14.461 0.160 1.096 1.00 63.84 102 LEU A N 1
ATOM 800 C CA . LEU A 1 102 ? 13.067 -0.196 1.404 1.00 63.84 102 LEU A CA 1
ATOM 801 C C . LEU A 1 102 ? 12.097 0.282 0.318 1.00 63.84 102 LEU A C 1
ATOM 803 O O . LEU A 1 102 ? 11.300 -0.502 -0.194 1.00 63.84 102 LEU A O 1
ATOM 807 N N . THR A 1 103 ? 12.207 1.546 -0.096 1.00 68.69 103 THR A N 1
ATOM 808 C CA . THR A 1 103 ? 11.333 2.111 -1.140 1.00 68.69 103 THR A CA 1
ATOM 809 C C . THR A 1 103 ? 11.553 1.424 -2.490 1.00 68.69 103 THR A C 1
ATOM 811 O O . THR A 1 103 ? 10.595 1.030 -3.160 1.00 68.69 103 THR A O 1
ATOM 814 N N . SER A 1 104 ? 12.815 1.218 -2.877 1.00 72.38 104 SER A N 1
ATOM 815 C CA . SER A 1 104 ? 13.165 0.538 -4.132 1.00 72.38 104 SER A CA 1
ATOM 816 C C . SER A 1 104 ? 12.766 -0.940 -4.120 1.00 72.38 104 SER A C 1
ATOM 818 O O . SER A 1 104 ? 12.299 -1.469 -5.131 1.00 72.38 104 SER A O 1
ATOM 820 N N . TYR A 1 105 ? 12.895 -1.604 -2.971 1.00 70.94 105 TYR A N 1
ATOM 821 C CA . TYR A 1 105 ? 12.475 -2.985 -2.768 1.00 70.94 105 TYR A CA 1
ATOM 822 C C . TYR A 1 105 ? 10.964 -3.115 -2.905 1.00 70.94 105 TYR A C 1
ATOM 824 O O . TYR A 1 105 ? 10.500 -3.887 -3.742 1.00 70.94 105 TYR A O 1
ATOM 832 N N . VAL A 1 106 ? 10.187 -2.330 -2.151 1.00 76.06 106 VAL A N 1
ATOM 833 C CA . VAL A 1 106 ? 8.719 -2.396 -2.188 1.00 76.06 106 VAL A CA 1
ATOM 834 C C . VAL A 1 106 ? 8.202 -2.068 -3.595 1.00 76.06 106 VAL A C 1
ATOM 836 O O . VAL A 1 106 ? 7.310 -2.754 -4.096 1.00 76.06 106 VAL A O 1
ATOM 839 N N . ALA A 1 107 ? 8.821 -1.111 -4.296 1.00 79.88 107 ALA A N 1
ATOM 840 C CA . ALA A 1 107 ? 8.559 -0.855 -5.713 1.00 79.88 107 ALA A CA 1
ATOM 841 C C . ALA A 1 107 ? 8.847 -2.075 -6.611 1.00 79.88 107 ALA A C 1
ATOM 843 O O . ALA A 1 107 ? 8.065 -2.399 -7.508 1.00 79.88 107 ALA A O 1
ATOM 844 N N . GLY A 1 108 ? 9.963 -2.768 -6.373 1.00 83.00 108 GLY A N 1
ATOM 845 C CA . GLY A 1 108 ? 10.358 -3.987 -7.082 1.00 83.00 108 GLY A CA 1
ATOM 846 C C . GLY A 1 108 ? 9.480 -5.207 -6.784 1.00 83.00 108 GLY A C 1
ATOM 847 O O . GLY A 1 108 ? 9.470 -6.159 -7.577 1.00 83.00 108 GLY A O 1
ATOM 848 N N . GLN A 1 109 ? 8.729 -5.176 -5.681 1.00 85.00 109 GLN A N 1
ATOM 849 C CA . GLN A 1 109 ? 7.811 -6.234 -5.273 1.00 85.00 109 GLN A CA 1
ATOM 850 C C . GLN A 1 109 ? 6.423 -6.123 -5.901 1.00 85.00 109 GLN A C 1
ATOM 852 O O . GLN A 1 109 ? 5.669 -7.081 -5.792 1.00 85.00 109 GLN A O 1
ATOM 857 N N . ILE A 1 110 ? 6.063 -5.030 -6.579 1.00 88.50 110 ILE A N 1
ATOM 858 C CA . ILE A 1 110 ? 4.767 -4.953 -7.271 1.00 88.50 110 ILE A CA 1
ATOM 859 C C . ILE A 1 110 ? 4.685 -6.054 -8.342 1.00 88.50 110 ILE A C 1
ATOM 861 O O . ILE A 1 110 ? 5.583 -6.204 -9.183 1.00 88.50 110 ILE A O 1
ATOM 865 N N . ASP A 1 111 ? 3.612 -6.844 -8.301 1.00 89.62 111 ASP A N 1
ATOM 866 C CA . ASP A 1 111 ? 3.414 -7.954 -9.223 1.00 89.62 111 ASP A CA 1
ATOM 867 C C . ASP A 1 111 ? 2.853 -7.483 -10.569 1.00 89.62 111 ASP A C 1
ATOM 869 O O . ASP A 1 111 ? 1.687 -7.120 -10.712 1.00 89.62 111 ASP A O 1
ATOM 873 N N . ARG A 1 112 ? 3.704 -7.553 -11.592 1.00 91.69 112 ARG A N 1
ATOM 874 C CA . ARG A 1 112 ? 3.385 -7.196 -12.981 1.00 91.69 112 ARG A CA 1
ATOM 875 C C . ARG A 1 112 ? 2.506 -8.220 -13.694 1.00 91.69 112 ARG A C 1
ATOM 877 O O . ARG A 1 112 ? 2.008 -7.913 -14.770 1.00 91.69 112 ARG A O 1
ATOM 884 N N . SER A 1 113 ? 2.382 -9.429 -13.150 1.00 91.69 113 SER A N 1
ATOM 885 C CA . SER A 1 113 ? 1.625 -10.535 -13.746 1.00 91.69 113 SER A CA 1
ATOM 886 C C . SER A 1 113 ? 0.157 -10.573 -13.310 1.00 91.69 113 SER A C 1
ATOM 888 O O . SER A 1 113 ? -0.587 -11.466 -13.724 1.00 91.69 113 SER A O 1
ATOM 890 N N . LEU A 1 114 ? -0.269 -9.614 -12.476 1.00 90.44 114 LEU A N 1
ATOM 891 C CA . LEU A 1 114 ? -1.642 -9.533 -11.998 1.00 90.44 114 LEU A CA 1
ATOM 892 C C . LEU A 1 114 ? -2.621 -9.463 -13.177 1.00 90.44 114 LEU A C 1
ATOM 894 O O . LEU A 1 114 ? -2.480 -8.650 -14.088 1.00 90.44 114 LEU A O 1
ATOM 898 N N . SER A 1 115 ? -3.627 -10.329 -13.140 1.00 92.19 115 SER A N 1
ATOM 899 C CA . SER A 1 115 ? -4.672 -10.431 -14.152 1.00 92.19 115 SER A CA 1
ATOM 900 C C . SER A 1 115 ? -5.997 -10.791 -13.494 1.00 92.19 115 SER A C 1
ATOM 902 O O . SER A 1 115 ? -6.036 -11.333 -12.385 1.00 92.19 115 SER A O 1
ATOM 904 N N . TRP A 1 116 ? -7.092 -10.511 -14.195 1.00 90.25 116 TRP A N 1
ATOM 905 C CA . TRP A 1 116 ? -8.410 -11.017 -13.840 1.00 90.25 116 TRP A CA 1
ATOM 906 C C . TRP A 1 116 ? -8.452 -12.516 -14.142 1.00 90.25 116 TRP A C 1
ATOM 908 O O . TRP A 1 116 ? -8.806 -12.930 -15.244 1.00 90.25 116 TRP A O 1
ATOM 918 N N . LYS A 1 117 ? -8.039 -13.349 -13.183 1.00 85.88 117 LYS A N 1
ATOM 919 C CA . LYS A 1 117 ? -8.284 -14.788 -13.285 1.0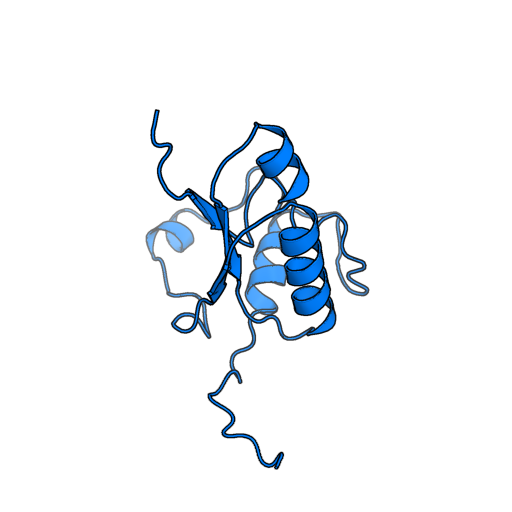0 85.88 117 LYS A CA 1
ATOM 920 C C . LYS A 1 117 ? -9.788 -15.017 -13.153 1.00 85.88 117 LYS A C 1
ATOM 922 O O . LYS A 1 117 ? -10.361 -14.766 -12.098 1.00 85.88 117 LYS A O 1
ATOM 927 N N . VAL A 1 118 ? -10.420 -15.484 -14.225 1.00 49.69 118 VAL A N 1
ATOM 928 C CA . VAL A 1 118 ? -11.767 -16.058 -14.157 1.00 49.69 118 VAL A CA 1
ATOM 929 C C . VAL A 1 118 ? -11.598 -17.444 -13.536 1.00 49.69 118 VAL A C 1
ATOM 931 O O . VAL A 1 118 ? -10.851 -18.260 -14.070 1.00 49.69 118 VAL A O 1
ATOM 934 N N . GLY A 1 119 ? -12.184 -17.670 -12.359 1.00 50.25 119 GLY A N 1
ATOM 935 C CA . GLY A 1 119 ? -12.000 -18.907 -11.601 1.00 50.25 119 GLY A CA 1
ATOM 936 C C . GLY A 1 119 ? -12.369 -20.154 -12.408 1.00 50.25 119 GLY A C 1
ATOM 937 O O . GLY A 1 119 ? -13.412 -20.193 -13.058 1.00 50.25 119 GLY A O 1
ATOM 938 N N . SER A 1 120 ? -11.519 -21.177 -12.328 1.00 48.78 120 SER A N 1
ATOM 939 C CA . SER A 1 120 ? -11.860 -22.563 -12.662 1.00 48.78 120 SER A CA 1
ATOM 940 C C . SER A 1 120 ? -12.509 -23.310 -11.492 1.00 48.78 120 SER A C 1
ATOM 942 O O . SER A 1 120 ? -12.717 -24.511 -11.603 1.00 48.78 120 SER A O 1
ATOM 944 N N . ASP A 1 121 ? -12.849 -22.627 -10.398 1.00 49.66 121 ASP A N 1
ATOM 945 C CA . ASP A 1 121 ? -13.472 -23.249 -9.231 1.00 49.66 121 ASP A CA 1
ATOM 946 C C . ASP A 1 121 ? -14.982 -22.981 -9.246 1.00 49.66 121 ASP A C 1
ATOM 948 O O . ASP A 1 121 ? -15.464 -21.927 -8.820 1.00 49.66 121 ASP A O 1
ATOM 952 N N . ARG A 1 122 ? -15.708 -23.955 -9.806 1.00 41.22 122 ARG A N 1
ATOM 953 C CA . ARG A 1 122 ? -17.012 -24.378 -9.290 1.00 41.22 122 ARG A CA 1
ATOM 954 C C . ARG A 1 122 ? -16.785 -25.526 -8.322 1.00 41.22 122 ARG A C 1
ATOM 956 O O . ARG A 1 122 ? -15.951 -26.391 -8.669 1.00 41.22 122 ARG A O 1
#

Organism: NCBI:txid39325

Mean predicted aligned error: 6.46 Å

InterPro domains:
  IPR000262 FMN-dependent dehydrogenase [PF01070] (6-117)
  IPR013785 Aldolase-type TIM barrel [G3DSA:3.20.20.70] (2-120)
  IPR037396 FMN hydroxy acid dehydrogenase domain [PS51349] (1-122)

Solvent-accessible surface area (backbone atoms only — not comparable to full-atom values): 7640 Å² total; per-residue (Å²): 132,90,74,69,83,44,75,44,57,56,77,22,75,58,26,55,59,65,58,38,70,77,50,93,72,57,31,28,38,33,38,67,58,37,64,57,55,66,59,44,52,52,52,52,54,46,34,52,76,41,58,40,76,47,77,47,75,59,80,89,60,49,58,86,78,90,55,66,66,48,63,76,67,62,70,66,68,58,91,92,55,57,50,41,56,53,76,83,49,92,59,95,81,64,69,84,88,40,58,64,48,51,58,52,46,58,63,68,34,40,35,65,80,74,69,90,76,78,78,89,78,128

Nearest PDB structures (foldseek):
  1al7-assembly1_A  TM=9.917E-01  e=1.606E-14  Spinacia oleracea
  5zbm-assembly1_A  TM=9.867E-01  e=1.717E-14  Nicotiana benthamiana
  5zbm-assembly2_B  TM=9.690E-01  e=3.349E-14  Nicotiana benthamiana
  5zbn-assembly2_B  TM=9.539E-01  e=9.797E-12  Nicotiana benthamiana
  5zbn-assembly3_C  TM=9.308E-01  e=1.015E-10  Nicotiana benthamiana

Sequence (122 aa):
MSAGIQMLSSWATSNVEEVASTGPGIRFFQLYVYKDRNVVIQLVRRAERAGFKAIALTVDTPRLGRREADIKNRFILPSNLSLKNFDVLDLETMDRTNDSGLTSYVAGQIDRSLSWKVGSDR

Secondary structure (DSSP, 8-state):
--PPPEEE-TT-SS-HHHHHHT-S--EEEEE--BSSHHHHHHHHHHHHHTT--EEEE--S-SS----HHHHHTT----TT---TTTTTS--TT--TT-HHHHHHHHHHTB-TT---------

Foldseek 3Di:
DQDDEEEDELQDLDALQRVLVVDDDAYEYEDFDFQPVVLVVLNVVRNVVSPHDYYRYDDPPLADDDDPVCVVVVDFDPPVTASVNCPPDPPVDDPPPDRSRRVVVRNVGGHSPDDPDPDPPD